Protein AF-A0A2S2PJM0-F1 (afdb_monomer_lite)

Radius of gyration: 17.83 Å; chains: 1; bounding box: 35×31×53 Å

Structure (mmCIF, N/CA/C/O backbone):
data_AF-A0A2S2PJM0-F1
#
_entry.id   AF-A0A2S2PJM0-F1
#
loop_
_atom_site.group_PDB
_atom_site.id
_atom_site.type_symbol
_atom_site.label_atom_id
_atom_site.label_alt_id
_atom_site.label_comp_id
_atom_site.label_asym_id
_atom_site.label_entity_id
_atom_site.label_seq_id
_atom_site.pdbx_PDB_ins_code
_atom_site.Cartn_x
_atom_site.Cartn_y
_atom_site.Cartn_z
_atom_site.occupancy
_atom_site.B_iso_or_equiv
_atom_site.auth_seq_id
_atom_site.auth_comp_id
_atom_site.auth_asym_id
_atom_site.auth_atom_id
_atom_site.pdbx_PDB_model_num
ATOM 1 N N . ILE A 1 1 ? -13.465 -17.976 -15.711 1.00 36.97 1 ILE A N 1
ATOM 2 C CA . ILE A 1 1 ? -12.466 -17.324 -16.590 1.00 36.97 1 ILE A CA 1
ATOM 3 C C . ILE A 1 1 ? -11.648 -16.434 -15.676 1.00 36.97 1 ILE A C 1
ATOM 5 O O . ILE A 1 1 ? -12.138 -15.385 -15.284 1.00 36.97 1 ILE A O 1
ATOM 9 N N . TYR A 1 2 ? -10.491 -16.912 -15.217 1.00 29.59 2 TYR A N 1
ATOM 10 C CA . TYR A 1 2 ? -9.574 -16.073 -14.453 1.00 29.59 2 TYR A CA 1
ATOM 11 C C . TYR A 1 2 ? -8.971 -15.095 -15.451 1.00 29.59 2 TYR A C 1
ATOM 13 O O . TYR A 1 2 ? -8.238 -15.498 -16.356 1.00 29.59 2 TYR A O 1
ATOM 21 N N . ILE A 1 3 ? -9.370 -13.830 -15.358 1.00 35.00 3 ILE A N 1
ATOM 22 C CA . ILE A 1 3 ? -8.693 -12.754 -16.068 1.00 35.00 3 ILE A CA 1
ATOM 23 C C . ILE A 1 3 ? -7.359 -12.605 -15.344 1.00 35.00 3 ILE A C 1
ATOM 25 O O . ILE A 1 3 ? -7.244 -11.860 -14.378 1.00 35.00 3 ILE A O 1
ATOM 29 N N . TYR A 1 4 ? -6.357 -13.373 -15.771 1.00 39.62 4 TYR A N 1
ATOM 30 C CA . TYR A 1 4 ? -4.975 -13.051 -15.465 1.00 39.62 4 TYR A CA 1
ATOM 31 C C . TYR A 1 4 ? -4.728 -11.707 -16.140 1.00 39.62 4 TYR A C 1
ATOM 33 O O . TYR A 1 4 ? -4.455 -11.658 -17.341 1.00 39.62 4 TYR A O 1
ATOM 41 N N . ILE A 1 5 ? -4.894 -10.605 -15.405 1.00 44.69 5 ILE A N 1
ATOM 42 C CA . ILE A 1 5 ? -4.328 -9.335 -15.835 1.00 44.69 5 ILE A CA 1
ATOM 43 C C . ILE A 1 5 ? -2.819 -9.561 -15.811 1.00 44.69 5 ILE A C 1
ATOM 45 O O . ILE A 1 5 ? -2.149 -9.417 -14.794 1.00 44.69 5 ILE A O 1
ATOM 49 N N . TYR A 1 6 ? -2.298 -9.989 -16.959 1.00 42.56 6 TYR A N 1
ATOM 50 C CA . TYR A 1 6 ? -0.905 -9.854 -17.322 1.00 42.56 6 TYR A CA 1
ATOM 51 C C . TYR A 1 6 ? -0.616 -8.351 -17.287 1.00 42.56 6 TYR A C 1
ATOM 53 O O . TYR A 1 6 ? -0.726 -7.668 -18.305 1.00 42.56 6 TYR A O 1
ATOM 61 N N . ILE A 1 7 ? -0.215 -7.810 -16.134 1.00 47.19 7 ILE A N 1
ATOM 62 C CA . ILE A 1 7 ? 0.551 -6.562 -16.124 1.00 47.19 7 ILE A CA 1
ATOM 63 C C . ILE A 1 7 ? 1.957 -6.933 -16.608 1.00 47.19 7 ILE A C 1
ATOM 65 O O . ILE A 1 7 ? 2.928 -6.955 -15.867 1.00 47.19 7 ILE A O 1
ATOM 69 N N . ARG A 1 8 ? 2.059 -7.318 -17.883 1.00 43.41 8 ARG A N 1
ATOM 70 C CA . ARG A 1 8 ? 3.319 -7.354 -18.613 1.00 43.41 8 ARG A CA 1
ATOM 71 C C . ARG A 1 8 ? 3.175 -6.390 -19.771 1.00 43.41 8 ARG A C 1
ATOM 73 O O . ARG A 1 8 ? 2.960 -6.780 -20.912 1.00 43.41 8 ARG A O 1
ATOM 80 N N . LYS A 1 9 ? 3.386 -5.115 -19.471 1.00 42.62 9 LYS A N 1
ATOM 81 C CA . LYS A 1 9 ? 4.212 -4.320 -20.364 1.00 42.62 9 LYS A CA 1
ATOM 82 C C . LYS A 1 9 ? 5.629 -4.553 -19.859 1.00 42.62 9 LYS A C 1
ATOM 84 O O . LYS A 1 9 ? 5.981 -4.070 -18.792 1.00 42.62 9 LYS A O 1
ATOM 89 N N . VAL A 1 10 ? 6.418 -5.358 -20.573 1.00 48.09 10 VAL A N 1
ATOM 90 C CA . VAL A 1 10 ? 7.876 -5.227 -20.441 1.00 48.09 10 VAL A CA 1
ATOM 91 C C . VAL A 1 10 ? 8.125 -3.777 -20.798 1.00 48.09 10 VAL A C 1
ATOM 93 O O . VAL A 1 10 ? 7.954 -3.408 -21.962 1.00 48.09 10 VAL A O 1
ATOM 96 N N . SER A 1 11 ? 8.383 -2.924 -19.811 1.00 47.53 11 SER A N 1
ATOM 97 C CA . SER A 1 11 ? 8.837 -1.583 -20.122 1.00 47.53 11 SER A CA 1
ATOM 98 C C . SER A 1 11 ? 10.274 -1.729 -20.594 1.00 47.53 11 SER A C 1
ATOM 100 O O . SER A 1 11 ? 11.214 -1.524 -19.842 1.00 47.53 11 SER A O 1
ATOM 102 N N . ASP A 1 12 ? 10.440 -2.058 -21.874 1.00 44.34 12 ASP A N 1
ATOM 103 C CA . ASP A 1 12 ? 11.699 -1.854 -22.601 1.00 44.34 12 ASP A CA 1
ATOM 104 C C . ASP A 1 12 ? 12.044 -0.354 -22.710 1.00 44.34 12 ASP A C 1
ATOM 106 O O . ASP A 1 12 ? 13.036 0.039 -23.320 1.00 44.34 12 ASP A O 1
ATOM 110 N N . LYS A 1 13 ? 11.223 0.522 -22.116 1.00 48.97 13 LYS A N 1
ATOM 111 C CA . LYS A 1 13 ? 11.508 1.937 -21.948 1.00 48.97 13 LYS A CA 1
ATOM 112 C C . LYS A 1 13 ? 11.987 2.179 -20.524 1.00 48.97 13 LYS A C 1
ATOM 114 O O . LYS A 1 13 ? 11.191 2.324 -19.596 1.00 48.97 13 LYS A O 1
ATOM 119 N N . MET A 1 14 ? 13.307 2.210 -20.380 1.00 62.47 14 MET A N 1
ATOM 120 C CA . MET A 1 14 ? 13.992 2.799 -19.234 1.00 62.47 14 MET A CA 1
ATOM 121 C C . MET A 1 14 ? 13.385 4.196 -18.995 1.00 62.47 14 MET A C 1
ATOM 123 O O . MET A 1 14 ? 13.490 5.050 -19.872 1.00 62.47 14 MET A O 1
ATOM 127 N N . GLY A 1 15 ? 12.696 4.407 -17.869 1.00 79.06 15 GLY A N 1
ATOM 128 C CA . GLY A 1 15 ? 12.145 5.722 -17.512 1.00 79.06 15 GLY A CA 1
ATOM 129 C C . GLY A 1 15 ? 10.621 5.891 -17.554 1.00 79.06 15 GLY A C 1
ATOM 130 O O . GLY A 1 15 ? 10.178 7.023 -17.684 1.00 79.06 15 GLY A O 1
ATOM 131 N N . LEU A 1 16 ? 9.805 4.836 -17.433 1.00 89.25 16 LEU A N 1
ATOM 132 C CA . LEU A 1 16 ? 8.356 4.970 -17.183 1.00 89.25 16 LEU A CA 1
ATOM 133 C C . LEU A 1 16 ? 7.980 4.476 -15.781 1.00 89.25 16 LEU A C 1
ATOM 135 O O . LEU A 1 16 ? 8.543 3.500 -15.288 1.00 89.25 16 LEU A O 1
ATOM 139 N N . CYS A 1 17 ? 6.999 5.124 -15.154 1.00 91.81 17 CYS A N 1
ATOM 140 C CA . CYS A 1 17 ? 6.402 4.676 -13.901 1.00 91.81 17 CYS A CA 1
ATOM 141 C C . CYS A 1 17 ? 5.613 3.383 -14.126 1.00 91.81 17 CYS A C 1
ATOM 143 O O . CYS A 1 17 ? 4.713 3.344 -14.962 1.00 91.81 17 CYS A O 1
ATOM 145 N N . PHE A 1 18 ? 5.886 2.350 -13.332 1.00 89.81 18 PHE A N 1
ATOM 146 C CA . PHE A 1 18 ? 5.173 1.073 -13.396 1.00 89.81 18 PHE A CA 1
ATOM 147 C C . PHE A 1 18 ? 3.655 1.224 -13.181 1.00 89.81 18 PHE A C 1
ATOM 149 O O . PHE A 1 18 ? 2.869 0.513 -13.798 1.00 89.81 18 PHE A O 1
ATOM 156 N N . VAL A 1 19 ? 3.236 2.164 -12.325 1.00 90.56 19 VAL A N 1
ATOM 157 C CA . VAL A 1 19 ? 1.833 2.318 -11.901 1.00 90.56 19 VAL A CA 1
ATOM 158 C C . VAL A 1 19 ? 1.009 3.130 -12.902 1.00 90.56 19 VAL A C 1
ATOM 160 O O . VAL A 1 19 ? -0.037 2.673 -13.351 1.00 90.56 19 VAL A O 1
ATOM 163 N N . CYS A 1 20 ? 1.462 4.337 -13.259 1.00 91.94 20 CYS A N 1
ATOM 164 C CA . CYS A 1 20 ? 0.708 5.249 -14.131 1.00 91.94 20 CYS A CA 1
ATOM 165 C C . CYS A 1 20 ? 1.201 5.281 -15.587 1.00 91.94 20 CYS A C 1
ATOM 167 O O . CYS A 1 20 ? 0.564 5.908 -16.428 1.00 91.94 20 CYS A O 1
ATOM 169 N N . ASN A 1 21 ? 2.320 4.615 -15.904 1.00 90.12 21 ASN A N 1
ATOM 170 C CA . ASN A 1 21 ? 2.965 4.622 -17.223 1.00 90.12 21 ASN A CA 1
ATOM 171 C C . ASN A 1 21 ? 3.373 6.037 -17.718 1.00 90.12 21 ASN A C 1
ATOM 173 O O . ASN A 1 21 ? 3.643 6.215 -18.905 1.00 90.12 21 ASN A O 1
ATOM 177 N N . GLU A 1 22 ? 3.446 7.034 -16.829 1.00 91.19 22 GLU A N 1
ATOM 178 C CA . GLU A 1 22 ? 4.019 8.360 -17.112 1.00 91.19 22 GLU A CA 1
ATOM 179 C C . GLU A 1 22 ? 5.553 8.315 -17.114 1.00 91.19 22 GLU A C 1
ATOM 181 O O . GLU A 1 22 ? 6.155 7.448 -16.475 1.00 91.19 22 GLU A O 1
ATOM 186 N N . GLU A 1 23 ? 6.190 9.248 -17.825 1.00 90.50 23 GLU A N 1
ATOM 187 C CA . GLU A 1 23 ? 7.649 9.379 -17.840 1.00 90.50 23 GLU A CA 1
ATOM 188 C C . GLU A 1 23 ? 8.195 9.752 -16.458 1.00 90.50 23 GLU A C 1
ATOM 190 O O . GLU A 1 23 ? 7.654 10.595 -15.741 1.00 90.50 23 GLU A O 1
ATOM 195 N N . LEU A 1 24 ? 9.281 9.088 -16.075 1.00 89.25 24 LEU A N 1
ATOM 196 C CA . LEU A 1 24 ? 10.022 9.365 -14.858 1.00 89.25 24 LEU A CA 1
ATOM 197 C C . LEU A 1 24 ? 10.954 10.540 -15.123 1.00 89.25 24 LEU A C 1
ATOM 199 O O . LEU A 1 24 ? 12.081 10.360 -15.579 1.00 89.25 24 LEU A O 1
ATOM 203 N N . ASP A 1 25 ? 10.476 11.735 -14.808 1.00 80.19 25 ASP A N 1
ATOM 204 C CA . ASP A 1 25 ? 11.317 12.920 -14.710 1.00 80.19 25 ASP A CA 1
ATOM 205 C C . ASP A 1 25 ? 11.663 13.185 -13.235 1.00 80.19 25 ASP A C 1
ATOM 207 O O . ASP A 1 25 ? 10.790 13.286 -12.369 1.00 80.19 25 ASP A O 1
ATOM 211 N N . GLY A 1 26 ? 12.957 13.250 -12.921 1.00 76.19 26 GLY A N 1
ATOM 212 C CA . GLY A 1 26 ? 13.440 13.529 -11.569 1.00 76.19 26 GLY A CA 1
ATOM 213 C C . GLY A 1 26 ? 13.446 12.330 -10.610 1.00 76.19 26 GLY A C 1
ATOM 214 O O . GLY A 1 26 ? 14.116 11.328 -10.854 1.00 76.19 26 GLY A O 1
ATOM 215 N N . GLN A 1 27 ? 12.806 12.482 -9.444 1.00 82.94 27 GLN A N 1
ATOM 216 C CA . GLN A 1 27 ? 12.883 11.524 -8.333 1.00 82.94 27 GLN A CA 1
ATOM 217 C C . GLN A 1 27 ? 11.834 10.410 -8.448 1.00 82.94 27 GLN A C 1
ATOM 219 O O . GLN A 1 27 ? 10.645 10.654 -8.659 1.00 82.94 27 GLN A O 1
ATOM 224 N N . TYR A 1 28 ? 12.291 9.181 -8.241 1.00 91.69 28 TYR A N 1
ATOM 225 C CA . TYR A 1 28 ? 11.496 7.961 -8.284 1.00 91.69 28 TYR A CA 1
ATOM 226 C C . TYR A 1 28 ? 12.004 6.968 -7.241 1.00 91.69 28 TYR A C 1
ATOM 228 O O . TYR A 1 28 ? 13.138 7.063 -6.762 1.00 91.69 28 TYR A O 1
ATOM 236 N N . VAL A 1 29 ? 11.172 5.984 -6.911 1.00 92.50 29 VAL A N 1
ATOM 237 C CA . VAL A 1 29 ? 11.505 4.934 -5.944 1.00 92.50 29 VAL A CA 1
ATOM 238 C C . VAL A 1 29 ? 11.397 3.556 -6.579 1.00 92.50 29 VAL A 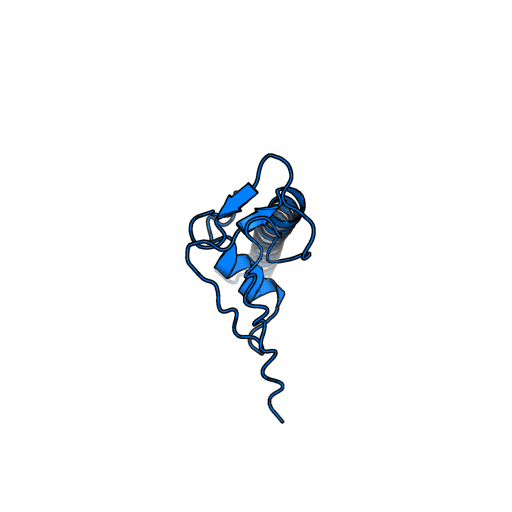C 1
ATOM 240 O O . VAL A 1 29 ? 10.575 3.323 -7.462 1.00 92.50 29 VAL A O 1
ATOM 243 N N . ARG A 1 30 ? 12.230 2.620 -6.120 1.00 91.88 30 ARG A N 1
ATOM 244 C CA . ARG A 1 30 ? 12.170 1.215 -6.542 1.00 91.88 30 ARG A CA 1
ATOM 245 C C . ARG A 1 30 ? 11.039 0.507 -5.810 1.00 91.88 30 ARG A C 1
ATOM 247 O O . ARG A 1 30 ? 11.051 0.455 -4.582 1.00 91.88 30 ARG A O 1
ATOM 254 N N . LEU A 1 31 ? 10.100 -0.077 -6.553 1.00 88.69 31 LEU A N 1
ATOM 255 C CA . LEU A 1 31 ? 8.926 -0.740 -5.970 1.00 88.69 31 LEU A CA 1
ATOM 256 C C . LEU A 1 31 ? 9.301 -1.918 -5.062 1.00 88.69 31 LEU A C 1
ATOM 258 O O . LEU A 1 31 ? 8.705 -2.094 -4.002 1.00 88.69 31 LEU A O 1
ATOM 262 N N . ALA A 1 32 ? 10.307 -2.698 -5.464 1.00 86.94 32 ALA A N 1
ATOM 263 C CA . ALA A 1 32 ? 10.729 -3.904 -4.754 1.00 86.94 32 ALA A CA 1
ATOM 264 C C . ALA A 1 32 ? 11.477 -3.633 -3.433 1.00 86.94 32 ALA A C 1
ATOM 266 O O . ALA A 1 32 ? 11.637 -4.547 -2.627 1.00 86.94 32 ALA A O 1
ATOM 267 N N . THR A 1 33 ? 11.958 -2.406 -3.199 1.00 89.69 33 THR A N 1
ATOM 268 C CA . THR A 1 33 ? 12.790 -2.084 -2.023 1.00 89.69 33 THR A CA 1
ATOM 269 C C . THR A 1 33 ? 12.257 -0.936 -1.175 1.00 89.69 33 THR A C 1
ATOM 271 O O . THR A 1 33 ? 12.579 -0.864 0.013 1.00 89.69 33 THR A O 1
ATOM 274 N N . ALA A 1 34 ? 11.445 -0.044 -1.745 1.00 93.12 34 ALA A N 1
ATOM 275 C CA . ALA A 1 34 ? 10.808 1.029 -1.001 1.00 93.12 34 ALA A CA 1
ATOM 276 C C . ALA A 1 34 ? 9.779 0.473 -0.010 1.00 93.12 34 ALA A C 1
ATOM 278 O O . ALA A 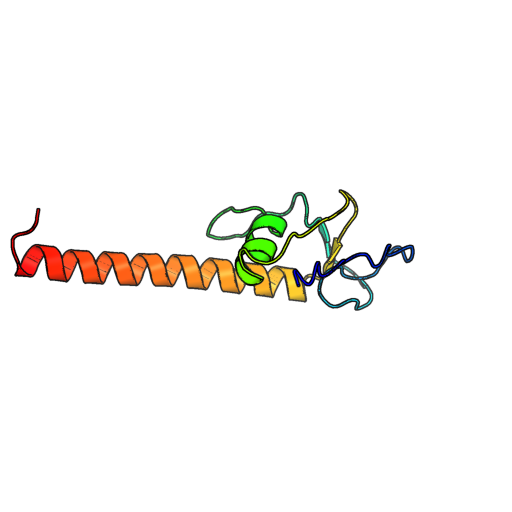1 34 ? 9.113 -0.531 -0.269 1.00 93.12 34 ALA A O 1
ATOM 279 N N . ARG A 1 35 ? 9.645 1.151 1.131 1.00 94.75 35 ARG A N 1
ATOM 280 C CA . ARG A 1 35 ? 8.696 0.800 2.189 1.00 94.75 35 ARG A CA 1
ATOM 281 C C . ARG A 1 35 ? 7.772 1.957 2.486 1.00 94.75 35 ARG A C 1
ATOM 283 O O . ARG A 1 35 ? 8.208 3.105 2.416 1.00 94.75 35 ARG A O 1
ATOM 290 N N . THR A 1 36 ? 6.546 1.630 2.873 1.00 94.56 36 THR A N 1
ATOM 291 C CA . THR A 1 36 ? 5.577 2.626 3.294 1.00 94.56 36 THR A CA 1
ATOM 292 C C . THR A 1 36 ? 5.997 3.302 4.595 1.00 94.56 36 THR A C 1
ATOM 294 O O . THR A 1 36 ? 6.717 2.736 5.432 1.00 94.56 36 THR A O 1
ATOM 297 N N . SER A 1 37 ? 5.562 4.543 4.782 1.00 93.69 37 SER A N 1
ATOM 298 C CA . SER A 1 37 ? 5.986 5.353 5.924 1.00 93.69 37 SER A CA 1
ATOM 299 C C . SER A 1 37 ? 5.371 4.923 7.262 1.00 93.69 37 SER A C 1
ATOM 301 O O . SER A 1 37 ? 6.049 5.073 8.286 1.00 93.69 37 SER A O 1
ATOM 303 N N . TYR A 1 38 ? 4.153 4.371 7.296 1.00 93.94 38 TYR A N 1
ATOM 304 C CA . TYR A 1 38 ? 3.400 4.118 8.534 1.00 93.94 38 TYR A CA 1
ATOM 305 C C . TYR A 1 38 ? 3.307 2.627 8.876 1.00 93.94 38 TYR A C 1
ATOM 307 O O . TYR A 1 38 ? 3.760 2.224 9.948 1.00 93.94 38 TYR A O 1
ATOM 315 N N . GLY A 1 39 ? 2.783 1.803 7.970 1.00 89.19 39 GLY A N 1
ATOM 316 C CA . GLY A 1 39 ? 2.693 0.347 8.108 1.00 89.19 39 GLY A CA 1
ATOM 317 C C . GLY A 1 39 ? 4.034 -0.373 7.942 1.00 89.19 39 GLY A C 1
ATOM 318 O O . GLY A 1 39 ? 4.189 -1.492 8.428 1.00 89.19 39 GLY A O 1
ATOM 319 N N . LYS A 1 40 ? 5.032 0.288 7.327 1.00 92.00 40 LYS A N 1
ATOM 320 C CA . LYS A 1 40 ? 6.387 -0.240 7.038 1.00 92.00 40 LYS A CA 1
ATOM 321 C C . LYS A 1 40 ? 6.414 -1.447 6.092 1.00 92.00 40 LYS A C 1
ATOM 323 O O . LYS A 1 40 ? 7.424 -2.157 6.008 1.00 92.00 40 LYS A O 1
ATOM 328 N N . GLU A 1 41 ? 5.331 -1.644 5.359 1.00 93.50 41 GLU A N 1
ATOM 329 C CA . GLU A 1 41 ? 5.145 -2.672 4.334 1.00 93.50 41 GLU A CA 1
ATOM 330 C C . GLU A 1 41 ? 5.983 -2.327 3.102 1.00 93.50 41 GLU A C 1
ATOM 332 O O . GLU A 1 41 ? 6.327 -1.160 2.905 1.00 93.50 41 GLU A O 1
ATOM 337 N N . LEU A 1 42 ? 6.336 -3.296 2.256 1.00 93.12 42 LEU A N 1
ATOM 338 C CA . LEU A 1 42 ? 6.923 -2.945 0.961 1.00 93.12 42 LEU A CA 1
ATOM 339 C C . LEU A 1 42 ? 5.888 -2.202 0.112 1.00 93.12 42 LEU A C 1
ATOM 341 O O . LEU A 1 42 ? 4.705 -2.536 0.111 1.00 93.12 42 LEU A O 1
ATOM 345 N N . LEU A 1 43 ? 6.341 -1.222 -0.670 1.00 93.06 43 LEU A N 1
ATOM 346 C CA . LEU A 1 43 ? 5.468 -0.472 -1.576 1.00 93.06 43 LEU A CA 1
ATOM 347 C C . LEU A 1 43 ? 4.771 -1.406 -2.583 1.00 93.06 43 LEU A C 1
ATOM 349 O O . LEU A 1 43 ? 3.601 -1.214 -2.910 1.00 93.06 43 LEU A O 1
ATOM 353 N N . LEU A 1 44 ? 5.477 -2.459 -3.012 1.00 90.81 44 LEU A N 1
ATOM 354 C CA . LEU A 1 44 ? 4.928 -3.551 -3.814 1.00 90.81 44 LEU A CA 1
ATOM 355 C C . LEU A 1 44 ? 3.784 -4.296 -3.109 1.00 90.81 44 LEU A C 1
ATOM 357 O O . LEU A 1 44 ? 2.749 -4.536 -3.725 1.00 90.81 44 LEU A O 1
ATOM 361 N N . GLU A 1 45 ? 3.962 -4.657 -1.837 1.00 91.88 45 GLU A N 1
ATOM 362 C CA . GLU A 1 45 ? 2.943 -5.361 -1.046 1.00 91.88 45 GLU A CA 1
ATOM 363 C C . GLU A 1 45 ? 1.711 -4.476 -0.856 1.00 91.88 45 GLU A C 1
ATOM 365 O O . GLU A 1 45 ? 0.588 -4.934 -1.061 1.00 91.88 45 GLU A O 1
ATOM 370 N N . LYS A 1 46 ? 1.919 -3.184 -0.567 1.00 94.00 46 LYS A N 1
ATOM 371 C CA . LYS A 1 46 ? 0.832 -2.209 -0.450 1.00 94.00 46 LYS A CA 1
ATOM 372 C C . LYS A 1 46 ? 0.025 -2.114 -1.741 1.00 94.00 46 LYS A C 1
ATOM 374 O O . LYS A 1 46 ? -1.199 -2.171 -1.711 1.00 94.00 46 LYS A O 1
ATOM 379 N N . MET A 1 47 ? 0.704 -2.006 -2.880 1.00 92.06 47 MET A N 1
ATOM 380 C CA . MET A 1 47 ? 0.052 -1.955 -4.188 1.00 92.06 47 MET A CA 1
ATOM 381 C C . MET A 1 47 ? -0.717 -3.245 -4.501 1.00 92.06 47 MET A C 1
ATOM 383 O O . MET A 1 47 ? -1.840 -3.174 -4.993 1.00 92.06 47 MET A O 1
ATOM 387 N N . ALA A 1 48 ? -0.150 -4.414 -4.189 1.00 90.12 48 ALA A N 1
ATOM 388 C CA . ALA A 1 48 ? -0.853 -5.686 -4.336 1.00 90.12 48 ALA A CA 1
ATOM 389 C C . ALA A 1 48 ? -2.113 -5.740 -3.452 1.00 90.12 48 ALA A C 1
ATOM 391 O O . ALA A 1 48 ? -3.174 -6.139 -3.923 1.00 90.12 48 ALA A O 1
ATOM 392 N N . GLY A 1 49 ? -2.026 -5.256 -2.209 1.00 91.50 49 GLY A N 1
ATOM 393 C CA . GLY A 1 49 ? -3.170 -5.156 -1.300 1.00 91.50 49 GLY A CA 1
ATOM 394 C C . GLY A 1 49 ? -4.280 -4.233 -1.811 1.00 91.50 49 GLY A C 1
ATOM 395 O O . GLY A 1 49 ? -5.453 -4.559 -1.663 1.00 91.50 49 GLY A O 1
ATOM 396 N N . VAL A 1 50 ? -3.922 -3.119 -2.463 1.00 91.31 50 VAL A N 1
ATOM 397 C CA . VAL A 1 50 ? -4.889 -2.202 -3.097 1.00 91.31 50 VAL A CA 1
ATOM 398 C C . VAL A 1 50 ? -5.622 -2.863 -4.261 1.00 91.31 50 VAL A C 1
ATOM 400 O O . VAL A 1 50 ? -6.809 -2.607 -4.455 1.00 91.31 50 VAL A O 1
ATOM 403 N N . LEU A 1 51 ? -4.925 -3.688 -5.045 1.00 89.06 51 LEU A N 1
ATOM 404 C CA . LEU A 1 51 ? -5.525 -4.385 -6.179 1.00 89.06 51 LEU A CA 1
ATOM 405 C C . LEU A 1 51 ? -6.495 -5.477 -5.720 1.00 89.06 51 LEU A C 1
ATOM 407 O O . LEU A 1 51 ? -7.542 -5.627 -6.339 1.00 89.06 51 LEU A O 1
ATOM 411 N N . GLY A 1 52 ? -6.180 -6.183 -4.634 1.00 86.75 52 GLY A N 1
ATOM 412 C CA . GLY A 1 52 ? -6.992 -7.282 -4.115 1.00 86.75 52 GLY A CA 1
ATOM 413 C C . GLY A 1 52 ? -6.412 -8.660 -4.439 1.00 86.75 52 GLY A C 1
ATOM 414 O O . GLY A 1 52 ? -5.486 -8.808 -5.238 1.00 86.75 52 GLY A O 1
ATOM 415 N N . GLU A 1 53 ? -6.950 -9.687 -3.777 1.00 85.56 53 GLU A N 1
ATOM 416 C CA . GLU A 1 53 ? -6.449 -11.071 -3.832 1.00 85.56 53 GLU A CA 1
ATOM 417 C C . GLU A 1 53 ? -6.649 -11.740 -5.202 1.00 85.56 53 GLU A C 1
ATOM 419 O O . GLU A 1 53 ? -6.018 -12.752 -5.509 1.00 85.56 53 GLU A O 1
ATOM 424 N N . GLU A 1 54 ? -7.520 -11.189 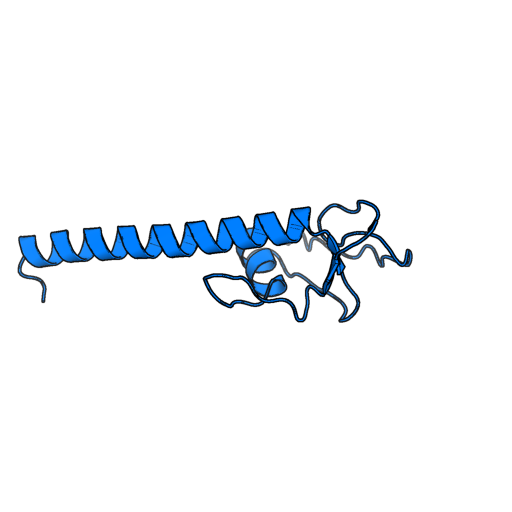-6.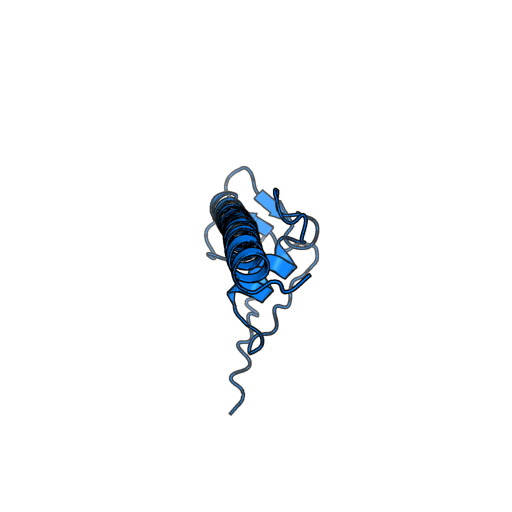045 1.00 85.25 54 GLU A N 1
ATOM 425 C CA . GLU A 1 54 ? -7.775 -11.678 -7.396 1.00 85.25 54 GLU A CA 1
ATOM 426 C C . GLU A 1 54 ? -6.661 -11.325 -8.399 1.00 85.25 54 GLU A C 1
ATOM 428 O O . GLU A 1 54 ? -6.670 -11.833 -9.526 1.00 85.25 54 GLU A O 1
ATOM 433 N N . PHE A 1 55 ? -5.689 -10.497 -7.998 1.00 80.44 55 PHE A N 1
ATOM 434 C CA . PHE A 1 55 ? -4.575 -10.071 -8.840 1.00 80.44 55 PHE A CA 1
ATOM 435 C C . PHE A 1 55 ? -3.225 -10.565 -8.321 1.00 80.44 55 PHE A C 1
ATOM 437 O O . PHE A 1 55 ? -2.958 -10.633 -7.125 1.00 80.44 55 PHE A O 1
ATOM 444 N N . VAL A 1 56 ? -2.323 -10.856 -9.260 1.00 80.25 56 VAL A N 1
ATOM 445 C CA . VAL A 1 56 ? -0.912 -11.131 -8.973 1.00 80.25 56 VAL A CA 1
ATOM 446 C C . VAL A 1 56 ? -0.083 -10.025 -9.603 1.00 80.25 56 VAL A C 1
ATOM 448 O O . VAL A 1 56 ? -0.121 -9.830 -10.818 1.00 80.25 56 VAL A O 1
ATOM 451 N N . VAL A 1 57 ? 0.684 -9.313 -8.782 1.00 82.12 57 VAL A N 1
ATOM 452 C CA . VAL A 1 57 ? 1.616 -8.288 -9.254 1.00 82.12 57 VAL A CA 1
ATOM 453 C C . VAL A 1 57 ? 2.986 -8.920 -9.456 1.00 82.12 57 VAL A C 1
ATOM 455 O O . VAL A 1 57 ? 3.578 -9.449 -8.518 1.00 82.12 57 VAL A O 1
ATOM 458 N N . ILE A 1 58 ? 3.500 -8.847 -10.680 1.00 82.25 58 ILE A N 1
ATOM 459 C CA . ILE A 1 58 ? 4.849 -9.299 -11.022 1.00 82.25 58 ILE A CA 1
ATOM 460 C C . ILE A 1 58 ? 5.672 -8.060 -11.361 1.00 82.25 58 ILE A C 1
ATOM 462 O O . ILE A 1 58 ? 5.323 -7.333 -12.288 1.00 82.25 58 ILE A O 1
ATOM 466 N N . VAL A 1 59 ? 6.757 -7.841 -10.617 1.00 81.50 59 VAL A N 1
ATOM 467 C CA . VAL A 1 59 ? 7.721 -6.760 -10.858 1.00 81.50 59 VAL A CA 1
ATOM 468 C C . VAL A 1 59 ? 9.131 -7.318 -11.008 1.00 81.50 59 VAL A C 1
ATOM 470 O O . VAL A 1 59 ? 9.474 -8.352 -10.434 1.00 81.50 59 VAL A O 1
ATOM 473 N N . ASN A 1 60 ? 9.963 -6.605 -11.752 1.00 84.31 60 ASN A N 1
ATOM 474 C CA . ASN A 1 60 ? 11.408 -6.751 -11.747 1.00 84.31 60 ASN A CA 1
ATOM 475 C C . ASN A 1 60 ? 12.024 -5.878 -10.643 1.00 84.31 60 ASN A C 1
ATOM 477 O O . ASN A 1 60 ? 11.451 -4.876 -10.217 1.00 84.31 60 ASN A O 1
ATOM 481 N N . ASN A 1 61 ? 13.252 -6.202 -10.228 1.00 82.00 61 ASN A N 1
ATOM 482 C CA . ASN A 1 61 ? 14.005 -5.391 -9.257 1.00 82.00 61 ASN A CA 1
ATOM 483 C C . ASN A 1 61 ? 14.271 -3.946 -9.732 1.00 82.00 61 ASN A C 1
ATOM 485 O O . ASN A 1 61 ? 14.564 -3.062 -8.920 1.00 82.00 61 ASN A O 1
ATOM 489 N N . ASP A 1 62 ? 14.178 -3.716 -11.042 1.00 85.06 62 ASP A N 1
ATOM 490 C CA . ASP A 1 62 ? 14.389 -2.421 -11.684 1.00 85.06 62 ASP A CA 1
ATOM 491 C C . ASP A 1 62 ? 13.099 -1.653 -11.978 1.00 85.06 62 ASP A C 1
ATOM 493 O O . ASP A 1 62 ? 13.175 -0.548 -12.508 1.00 85.06 62 ASP A O 1
ATOM 497 N N . ASP A 1 63 ? 11.930 -2.177 -11.596 1.00 87.19 63 ASP A N 1
ATOM 498 C CA . ASP A 1 63 ? 10.682 -1.435 -11.752 1.00 87.19 63 ASP A CA 1
ATOM 499 C C . ASP A 1 63 ? 10.604 -0.265 -10.759 1.00 87.19 63 ASP A C 1
ATOM 501 O O . ASP A 1 63 ? 10.834 -0.388 -9.546 1.00 87.19 63 ASP A O 1
ATOM 505 N N . LEU A 1 64 ? 10.259 0.898 -11.307 1.00 91.69 64 LEU A N 1
ATOM 506 C CA . LEU A 1 64 ? 10.251 2.182 -10.619 1.00 91.69 64 LEU A CA 1
ATOM 507 C C . LEU A 1 64 ? 8.827 2.736 -10.530 1.00 91.69 64 LEU A C 1
ATOM 509 O O . LEU A 1 64 ? 8.034 2.616 -11.464 1.00 91.69 64 LEU A O 1
ATOM 513 N N . ALA A 1 65 ? 8.523 3.411 -9.427 1.00 92.69 65 ALA A N 1
ATOM 514 C CA . ALA A 1 65 ? 7.328 4.227 -9.272 1.00 92.69 65 ALA A CA 1
ATOM 515 C C . ALA A 1 65 ? 7.713 5.708 -9.193 1.00 92.69 65 ALA A C 1
ATOM 517 O O . ALA A 1 65 ? 8.682 6.073 -8.521 1.00 92.69 65 ALA A O 1
ATOM 518 N N . CYS A 1 66 ? 6.936 6.568 -9.856 1.00 94.25 66 CYS A N 1
ATOM 519 C CA . CYS A 1 66 ? 7.064 8.010 -9.682 1.00 94.25 66 CYS A CA 1
ATOM 520 C C . CYS A 1 66 ? 6.661 8.411 -8.255 1.00 94.25 66 CYS A C 1
ATOM 522 O O . CYS A 1 66 ? 5.865 7.730 -7.597 1.00 94.25 66 CYS A O 1
ATOM 524 N N . ASN A 1 67 ? 7.171 9.550 -7.785 1.00 93.25 67 ASN A N 1
ATOM 525 C CA . ASN A 1 67 ? 6.869 10.050 -6.443 1.00 93.25 67 ASN A CA 1
ATOM 526 C C . ASN A 1 67 ? 5.372 10.279 -6.196 1.00 93.25 67 ASN A C 1
ATOM 528 O O . ASN A 1 67 ? 4.925 10.138 -5.062 1.00 93.25 67 ASN A O 1
ATOM 532 N N . ASN A 1 68 ? 4.587 10.605 -7.229 1.00 94.88 68 ASN A N 1
ATOM 533 C CA . ASN A 1 68 ? 3.146 10.783 -7.071 1.00 94.88 68 ASN A CA 1
ATOM 534 C C . ASN A 1 68 ? 2.456 9.458 -6.707 1.00 94.88 68 ASN A C 1
ATOM 536 O O . ASN A 1 68 ? 1.756 9.388 -5.700 1.00 94.88 68 ASN A O 1
ATOM 540 N N . CYS A 1 69 ? 2.720 8.385 -7.459 1.00 95.00 69 CYS A N 1
ATOM 541 C CA . CYS A 1 69 ? 2.177 7.061 -7.151 1.00 95.00 69 CYS A CA 1
ATOM 542 C C . CYS A 1 69 ? 2.700 6.525 -5.812 1.00 95.00 69 CYS A C 1
ATOM 544 O O . CYS A 1 69 ? 1.930 5.965 -5.037 1.00 95.00 69 CYS A O 1
ATOM 546 N N . ALA A 1 70 ? 3.983 6.740 -5.504 1.00 94.94 70 ALA A N 1
ATOM 547 C CA . ALA A 1 70 ? 4.545 6.355 -4.211 1.00 94.94 70 ALA A CA 1
ATOM 548 C C . ALA A 1 70 ? 3.870 7.094 -3.042 1.00 94.94 70 ALA A C 1
ATOM 550 O O . ALA A 1 70 ? 3.492 6.468 -2.056 1.00 94.94 70 ALA A O 1
ATOM 551 N N . SER A 1 71 ? 3.650 8.404 -3.182 1.00 95.75 71 SER A N 1
ATOM 552 C CA . SER A 1 71 ? 2.945 9.233 -2.196 1.00 95.75 71 SER A CA 1
ATOM 553 C C . SER A 1 71 ? 1.499 8.778 -1.996 1.00 95.75 71 SER A C 1
ATOM 555 O O . SER A 1 71 ? 1.023 8.709 -0.867 1.00 95.75 71 SER A O 1
ATOM 557 N N . GLN A 1 72 ? 0.800 8.406 -3.072 1.00 96.75 72 GLN A N 1
ATOM 558 C CA . GLN A 1 72 ? -0.556 7.861 -2.977 1.00 96.75 72 GLN A CA 1
ATOM 559 C C . GLN A 1 72 ? -0.590 6.527 -2.219 1.00 96.75 72 GLN A C 1
ATOM 561 O O . GLN A 1 72 ? -1.450 6.346 -1.359 1.00 96.75 72 GLN A O 1
ATOM 566 N N . LEU A 1 73 ? 0.360 5.619 -2.471 1.00 96.06 73 LEU A N 1
ATOM 567 C CA . LEU A 1 73 ? 0.479 4.367 -1.712 1.00 96.06 73 LEU A CA 1
ATOM 568 C C . LEU A 1 73 ? 0.764 4.632 -0.224 1.00 96.06 73 LEU A C 1
ATOM 570 O O . LEU A 1 73 ? 0.158 3.997 0.637 1.00 96.06 73 LEU A O 1
ATOM 574 N N . ASP A 1 74 ? 1.606 5.618 0.085 1.00 96.38 74 ASP A N 1
ATOM 575 C CA . ASP A 1 74 ? 1.873 6.059 1.462 1.00 96.38 74 ASP A CA 1
ATOM 576 C C . ASP A 1 74 ? 0.641 6.677 2.143 1.00 96.38 74 ASP A C 1
ATOM 578 O O . ASP A 1 74 ? 0.420 6.499 3.344 1.00 96.38 74 ASP A O 1
ATOM 582 N N . GLN A 1 75 ? -0.193 7.398 1.393 1.00 97.50 75 GLN A N 1
ATOM 583 C CA . GLN A 1 75 ? -1.455 7.929 1.910 1.00 97.50 75 GLN A CA 1
ATOM 584 C C . GLN A 1 75 ? -2.451 6.813 2.227 1.00 97.50 75 GLN A C 1
ATOM 586 O O . GLN A 1 75 ? -3.112 6.875 3.264 1.00 97.50 75 GLN A O 1
ATOM 591 N N . ILE A 1 76 ? -2.543 5.791 1.374 1.00 96.94 76 ILE A N 1
ATOM 592 C CA . ILE A 1 76 ? -3.375 4.608 1.630 1.00 96.94 76 ILE A CA 1
ATOM 593 C C . ILE A 1 76 ? -2.900 3.904 2.904 1.00 96.94 76 ILE A C 1
ATOM 595 O O . ILE A 1 76 ? -3.700 3.671 3.808 1.00 96.94 76 ILE A O 1
ATOM 599 N N . ASP A 1 77 ? -1.595 3.656 3.018 1.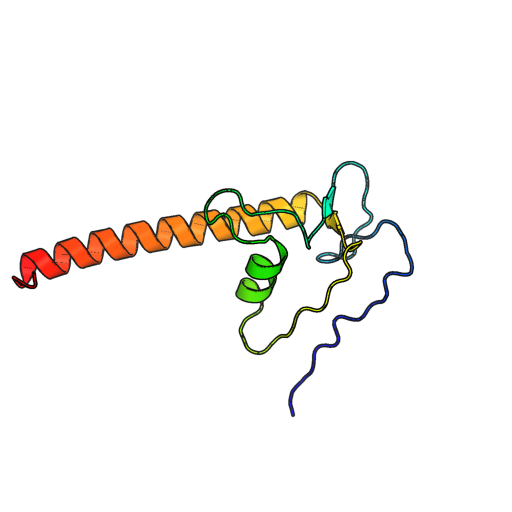00 96.75 77 ASP A N 1
ATOM 600 C CA . ASP A 1 77 ? -0.964 3.056 4.196 1.00 96.75 77 ASP A CA 1
ATOM 601 C C . ASP A 1 77 ? -1.311 3.808 5.491 1.00 96.75 77 ASP A C 1
ATOM 603 O O . ASP A 1 77 ? -1.741 3.209 6.480 1.00 96.75 77 ASP A O 1
ATOM 607 N N . LYS A 1 78 ? -1.224 5.143 5.470 1.00 97.31 78 LYS A N 1
ATOM 608 C CA . LYS A 1 78 ? -1.634 5.981 6.601 1.00 97.31 78 LYS A CA 1
ATOM 609 C C . LYS A 1 78 ? -3.107 5.784 6.964 1.00 97.31 78 LYS A C 1
ATOM 611 O O . LYS A 1 78 ? -3.430 5.588 8.135 1.00 97.31 78 LYS A O 1
ATOM 616 N N . LEU A 1 79 ? -3.997 5.851 5.973 1.00 97.88 79 LEU A N 1
ATOM 617 C CA . LEU A 1 79 ? -5.441 5.741 6.189 1.00 97.88 79 LEU A CA 1
ATOM 618 C C . LEU A 1 79 ? -5.833 4.373 6.758 1.00 97.88 79 LEU A C 1
ATOM 620 O O . LEU A 1 79 ? -6.710 4.295 7.617 1.00 97.88 79 LEU A O 1
ATOM 624 N N . GLU A 1 80 ? -5.176 3.298 6.328 1.00 96.38 80 GLU A N 1
ATOM 625 C CA . GLU A 1 80 ? -5.403 1.954 6.861 1.00 96.38 80 GLU A CA 1
ATOM 626 C C . GLU A 1 80 ? -4.968 1.829 8.326 1.00 96.38 80 GLU A C 1
ATOM 628 O O . GLU A 1 80 ? -5.705 1.266 9.148 1.00 96.38 80 GLU A O 1
ATOM 633 N N . VAL A 1 81 ? -3.809 2.396 8.681 1.00 96.44 81 VAL A N 1
ATOM 634 C CA . VAL A 1 81 ? -3.333 2.459 10.071 1.00 96.44 81 VAL A CA 1
ATOM 635 C C . VAL A 1 81 ? -4.298 3.273 10.936 1.00 96.44 81 VAL A C 1
ATOM 637 O O . VAL A 1 81 ? -4.724 2.796 11.993 1.00 96.44 81 VAL A O 1
ATOM 640 N N . ASP A 1 82 ? -4.706 4.456 10.476 1.00 97.75 82 ASP A N 1
ATOM 641 C CA . ASP A 1 82 ? -5.644 5.325 11.193 1.00 97.75 82 ASP A CA 1
ATOM 642 C C . ASP A 1 82 ? -7.001 4.628 11.396 1.00 97.75 82 ASP A C 1
ATOM 644 O O . ASP A 1 82 ? -7.546 4.603 12.506 1.00 97.75 82 ASP A O 1
ATOM 648 N N . LEU A 1 83 ? -7.524 3.962 10.361 1.00 97.94 83 LEU A N 1
ATOM 649 C CA . LEU A 1 83 ? -8.764 3.192 10.451 1.00 97.94 83 LEU A CA 1
ATOM 650 C C . LEU A 1 83 ? -8.653 2.052 11.471 1.00 97.94 83 LEU A C 1
ATOM 652 O O . LEU A 1 83 ? -9.588 1.816 12.244 1.00 97.94 83 LEU A O 1
ATOM 656 N N . LYS A 1 84 ? -7.521 1.341 11.500 1.00 97.19 84 LYS A N 1
ATOM 657 C CA . LYS A 1 84 ? -7.263 0.277 12.479 1.00 97.19 84 LYS A CA 1
ATOM 658 C C . LYS A 1 84 ? -7.271 0.823 13.906 1.00 97.19 84 LYS A C 1
ATOM 660 O O . LYS A 1 84 ? -7.876 0.207 14.785 1.00 97.19 84 LYS A O 1
ATOM 665 N N . LEU A 1 85 ? -6.658 1.983 14.142 1.00 97.44 85 LEU A N 1
ATOM 666 C CA . LEU A 1 85 ? -6.659 2.635 15.454 1.00 97.44 85 LEU A CA 1
ATOM 667 C C . LEU A 1 85 ? -8.078 3.009 15.902 1.00 97.44 85 LEU A C 1
ATOM 669 O O . LEU A 1 85 ? -8.467 2.682 17.026 1.00 97.44 85 LEU A O 1
ATOM 673 N N . VAL A 1 86 ? -8.880 3.609 15.017 1.00 98.38 86 VAL A N 1
ATOM 674 C CA . VAL A 1 86 ? -10.276 3.970 15.318 1.00 98.38 86 VAL A CA 1
ATOM 675 C C . VAL A 1 86 ? -11.126 2.728 15.606 1.00 98.38 86 VAL A C 1
ATOM 677 O O . VAL A 1 86 ? -11.855 2.698 16.601 1.00 98.38 86 VAL A O 1
ATOM 680 N N . LYS A 1 87 ? -10.999 1.667 14.796 1.00 98.31 87 LYS A N 1
ATOM 681 C CA . LYS A 1 87 ? -11.688 0.385 15.031 1.00 98.31 87 LYS A CA 1
ATOM 682 C C . LYS A 1 87 ? -11.326 -0.210 16.394 1.00 98.31 87 LYS A C 1
ATOM 684 O O . LYS A 1 87 ? -12.217 -0.641 17.124 1.00 98.31 87 LYS A O 1
ATOM 689 N N . ASN A 1 88 ? -10.047 -0.187 16.765 1.00 97.81 88 ASN A N 1
ATOM 690 C CA . ASN A 1 88 ? -9.578 -0.690 18.057 1.00 97.81 88 ASN A CA 1
ATOM 691 C C . ASN A 1 88 ? -10.118 0.133 19.233 1.00 97.81 88 ASN A C 1
ATOM 693 O O . ASN A 1 88 ? -10.541 -0.440 20.240 1.00 97.81 88 ASN A O 1
ATOM 697 N N . ALA A 1 89 ? -10.147 1.462 19.107 1.00 97.69 89 ALA A N 1
ATOM 698 C CA . ALA A 1 89 ? -10.727 2.339 20.120 1.00 97.69 89 ALA A CA 1
ATOM 699 C C . ALA A 1 89 ? -12.223 2.047 20.316 1.00 97.69 89 ALA A C 1
ATOM 701 O O . ALA A 1 89 ? -12.675 1.854 21.445 1.00 97.69 89 ALA A O 1
ATOM 702 N N . MET A 1 90 ? -12.978 1.920 19.222 1.00 97.88 90 MET A N 1
ATOM 703 C CA . MET A 1 90 ? -14.403 1.592 19.276 1.00 97.88 90 MET A CA 1
ATOM 704 C C . MET A 1 90 ? -14.652 0.206 19.883 1.00 97.88 90 MET A C 1
ATOM 706 O O . MET A 1 90 ? -15.524 0.045 20.739 1.00 97.88 90 MET A O 1
ATOM 710 N N . LEU A 1 91 ? -13.851 -0.791 19.500 1.00 97.19 91 LEU A N 1
ATOM 711 C CA . LEU A 1 91 ? -13.930 -2.133 20.067 1.00 97.19 91 LEU A CA 1
ATOM 712 C C . LEU A 1 91 ? -13.643 -2.125 21.573 1.00 97.19 91 LEU A C 1
ATOM 714 O O . LEU A 1 91 ? -14.339 -2.803 22.323 1.00 97.19 91 LEU A O 1
ATOM 718 N N . SER A 1 92 ? -12.675 -1.325 22.027 1.00 96.81 92 SER A N 1
ATOM 719 C CA . SER A 1 92 ? -12.394 -1.129 23.454 1.00 96.81 92 SER A CA 1
ATOM 720 C C . SER A 1 92 ? -13.600 -0.542 24.195 1.00 96.81 92 SER A C 1
ATOM 722 O O . SER A 1 92 ? -13.974 -1.041 25.256 1.00 96.81 92 SER A O 1
ATOM 724 N N . CYS A 1 93 ? -14.275 0.457 23.616 1.00 96.81 93 CYS A N 1
ATOM 725 C CA . CYS A 1 93 ? -15.508 1.015 24.180 1.00 96.81 93 CYS A CA 1
ATOM 726 C C . CYS A 1 93 ? -16.626 -0.036 24.293 1.00 96.81 93 CYS A C 1
ATOM 728 O O . CYS A 1 93 ? -17.277 -0.137 25.334 1.00 96.81 93 CYS A O 1
ATOM 730 N N . ILE A 1 94 ? -16.828 -0.847 23.250 1.00 97.06 94 ILE A N 1
ATOM 731 C CA . ILE A 1 94 ? -17.832 -1.924 23.230 1.00 97.06 94 ILE A CA 1
ATOM 732 C C . ILE A 1 94 ? -17.507 -2.982 24.288 1.00 97.06 94 ILE A C 1
ATOM 734 O O . ILE A 1 94 ? -18.370 -3.338 25.088 1.00 97.06 94 ILE A O 1
ATOM 738 N N . ARG A 1 95 ? -16.257 -3.449 24.330 1.00 96.31 95 ARG A N 1
ATOM 739 C CA . ARG A 1 95 ? -15.778 -4.441 25.299 1.00 96.31 95 ARG A CA 1
ATOM 740 C C . ARG A 1 95 ? -16.020 -3.995 26.736 1.00 96.31 95 ARG A C 1
ATOM 742 O O . ARG A 1 95 ? -16.634 -4.729 27.505 1.00 96.31 95 ARG A O 1
ATOM 749 N N . LYS A 1 96 ? -15.667 -2.746 27.054 1.00 95.81 96 LYS A N 1
ATOM 750 C CA . LYS A 1 96 ? -15.942 -2.132 28.362 1.00 95.81 96 LYS A CA 1
ATOM 751 C C . LYS A 1 96 ? -17.434 -2.092 28.687 1.00 95.81 96 LYS A C 1
ATOM 753 O O . LYS A 1 96 ? -17.811 -2.440 29.800 1.00 95.81 96 LYS A O 1
ATOM 758 N N . LYS A 1 97 ? -18.286 -1.703 27.730 1.00 96.19 97 LYS A N 1
ATOM 759 C CA . LYS A 1 97 ? -19.743 -1.625 27.934 1.00 96.19 97 LYS A CA 1
ATOM 760 C C . LYS A 1 97 ? -2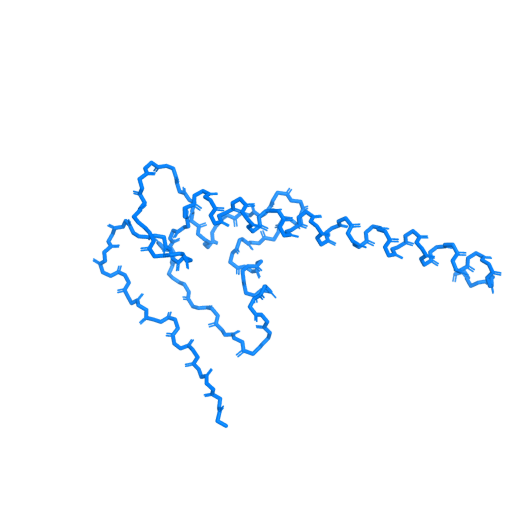0.364 -2.984 28.276 1.00 96.19 97 LYS A C 1
ATOM 762 O O . LYS A 1 97 ? -21.274 -3.033 29.096 1.00 96.19 97 LYS A O 1
ATOM 767 N N . TYR A 1 98 ? -19.895 -4.058 27.643 1.00 97.38 98 TYR A N 1
ATOM 768 C CA . TYR A 1 98 ? -20.456 -5.403 27.811 1.00 97.38 98 TYR A CA 1
ATOM 769 C C . TYR A 1 98 ? -19.664 -6.294 28.782 1.00 97.38 98 TYR A C 1
ATOM 771 O O . TYR A 1 98 ? -19.967 -7.477 28.889 1.00 97.38 98 TYR A O 1
ATOM 779 N N . GLY A 1 99 ? -18.658 -5.756 29.483 1.00 93.50 99 GLY A N 1
ATOM 780 C CA . GLY A 1 99 ? -17.831 -6.534 30.414 1.00 93.50 99 GLY A CA 1
ATOM 781 C C . GLY A 1 99 ? -17.003 -7.636 29.742 1.00 93.50 99 GLY A C 1
ATOM 782 O O . GLY A 1 99 ? -16.642 -8.612 30.392 1.00 93.50 99 GLY A O 1
ATOM 783 N N . LEU A 1 100 ? -16.722 -7.500 28.444 1.00 87.38 100 LEU A N 1
ATOM 784 C CA . LEU A 1 100 ? -15.872 -8.421 27.695 1.00 87.38 100 LEU A CA 1
ATOM 785 C C . LEU A 1 100 ? -14.418 -7.994 27.930 1.00 87.38 100 LEU A C 1
ATOM 787 O O . LEU A 1 100 ? -13.992 -6.971 27.393 1.00 87.38 100 LEU A O 1
ATOM 791 N N . VAL A 1 101 ? -13.699 -8.726 28.781 1.00 66.06 101 VAL A N 1
ATOM 792 C CA . VAL A 1 101 ? -12.268 -8.508 29.066 1.00 66.06 101 VAL A CA 1
ATOM 793 C C . VAL A 1 101 ? -11.421 -9.070 27.931 1.00 66.06 101 VAL A C 1
ATOM 795 O O . VAL A 1 101 ? -11.645 -10.245 27.568 1.00 66.06 101 VAL A O 1
#

Foldseek 3Di:
DLPAPPLDPVPPPDAAASPPRHGHDDDKDFQQPDAADAQRHRNVVLVDVVVDPSYDDDDDRSHIHHPVSSVVSNVVVVVVVVVVVVVVVVVVVVCVVVVND

pLDDT: mean 84.88, std 17.62, range [29.59, 98.38]

Organism: Schizaphis graminum (NCBI:txid13262)

Sequence (101 aa):
IYIYIYIRKVSDKMGLCFVCNEELDGQYVRLATARTSYGKELLLEKMAGVLGEEFVVIVNNDDLACNNCASQLDQIDKLEVDLKLVKNAMLSCIRKKYGLV

Secondary structure (DSSP, 8-state):
------------STTB-TTT--B--S-EEETTT-B-SSS--BHHHHHHHHH-TT------TT-EEEHHHHHHHHHHHHHHHHHHHHHHHHHHHHHHHHT--